Protein AF-A0A7C5WZC6-F1 (afdb_monomer_lite)

Secondary structure (DSSP, 8-state):
----TTHHHHHHHHHHHHHTT--HHHHHHHHHHHHT--HHHHHHHHHH---HHHHHHHHTT---HHHHTTS-----HHHHHHHHHHHHTT-----

Sequence (95 aa):
MIFKNNLSNALVDYKYLLNRKYPYKPSLDLVAQRYNLTKPEKALLYRCVHDEETASLIRKKLVMENSVRNSLLIIDGFNVIITIGSALECYQVFL

Foldseek 3Di:
DDDDPCLVVLLVQLQVCQQVVHDNPVSLVVSCVVSVPDPVSSVQSSQPHHHPVVVVVVVVPDDDPVVCVVHDDDDDVVVVVVQVVCVVVVHDDDD

Structure (mmCIF, N/CA/C/O backbone):
data_AF-A0A7C5WZC6-F1
#
_entry.id   AF-A0A7C5WZC6-F1
#
loop_
_atom_site.group_PDB
_atom_site.id
_atom_site.type_symbol
_atom_site.label_atom_id
_atom_site.label_alt_id
_atom_site.label_comp_id
_atom_site.label_asym_id
_atom_site.label_entity_id
_atom_site.label_seq_id
_atom_site.pdbx_PDB_ins_code
_atom_site.Cartn_x
_atom_site.Cartn_y
_atom_site.Cartn_z
_atom_site.occupancy
_atom_site.B_iso_or_equiv
_atom_site.auth_seq_id
_atom_site.auth_comp_id
_atom_site.auth_asym_id
_atom_site.auth_atom_id
_atom_site.pdbx_PDB_model_num
ATOM 1 N N . MET A 1 1 ? -7.252 3.040 -16.737 1.00 52.66 1 MET A N 1
ATOM 2 C CA . MET A 1 1 ? -5.793 2.814 -16.626 1.00 52.66 1 MET A CA 1
ATOM 3 C C . MET A 1 1 ? -5.528 1.332 -16.847 1.00 52.66 1 MET A C 1
ATOM 5 O O . MET A 1 1 ? -6.290 0.532 -16.321 1.00 52.66 1 MET A O 1
ATOM 9 N N . ILE A 1 2 ? -4.521 0.970 -17.644 1.00 58.50 2 ILE A N 1
ATOM 10 C CA . ILE A 1 2 ? -4.147 -0.431 -17.893 1.00 58.50 2 ILE A CA 1
ATOM 11 C C . ILE A 1 2 ? -2.860 -0.683 -17.110 1.00 58.50 2 ILE A C 1
ATOM 13 O O . ILE A 1 2 ? -1.804 -0.176 -17.482 1.00 58.50 2 ILE A O 1
ATOM 17 N N . PHE A 1 3 ? -2.958 -1.401 -15.992 1.00 63.97 3 PHE A N 1
ATOM 18 C CA . PHE A 1 3 ? -1.771 -1.920 -15.319 1.00 63.97 3 PHE A CA 1
ATOM 19 C C . PHE A 1 3 ? -1.132 -2.989 -16.200 1.00 63.97 3 PHE A C 1
ATOM 21 O O . PHE A 1 3 ? -1.836 -3.754 -16.863 1.00 63.97 3 PHE A O 1
ATOM 28 N N . LYS A 1 4 ? 0.200 -3.047 -16.225 1.00 69.44 4 LYS A N 1
ATOM 29 C CA . LYS A 1 4 ? 0.893 -4.084 -16.991 1.00 69.44 4 LYS A CA 1
ATOM 30 C C . LYS A 1 4 ? 0.519 -5.470 -16.453 1.00 69.44 4 LYS A C 1
ATOM 32 O O . LYS A 1 4 ? 0.425 -5.665 -15.241 1.00 69.44 4 LYS A O 1
ATOM 37 N N . ASN A 1 5 ? 0.428 -6.463 -17.342 1.00 71.62 5 ASN A N 1
ATOM 38 C CA . ASN A 1 5 ? 0.180 -7.864 -16.963 1.00 71.62 5 ASN A CA 1
ATOM 39 C C . ASN A 1 5 ? 1.210 -8.417 -15.957 1.00 71.62 5 ASN A C 1
ATOM 41 O O . ASN A 1 5 ? 0.928 -9.384 -15.25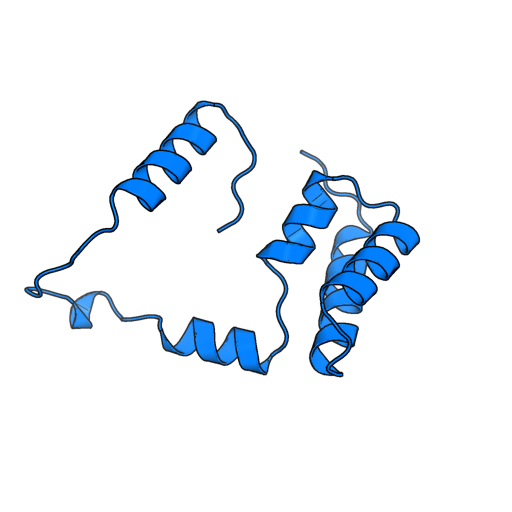8 1.00 71.62 5 ASN A O 1
ATOM 45 N N . ASN A 1 6 ? 2.396 -7.808 -15.851 1.00 87.62 6 ASN A N 1
ATOM 46 C CA . ASN A 1 6 ? 3.449 -8.231 -14.931 1.00 87.62 6 ASN A CA 1
ATOM 47 C C . ASN A 1 6 ? 3.367 -7.592 -13.528 1.00 87.62 6 ASN A C 1
ATOM 49 O O . ASN A 1 6 ? 4.138 -7.989 -12.655 1.00 87.62 6 ASN A O 1
ATOM 53 N N . LEU A 1 7 ? 2.446 -6.651 -13.274 1.00 92.88 7 LEU A N 1
ATOM 54 C CA . LEU A 1 7 ? 2.313 -6.005 -11.962 1.00 92.88 7 LEU A CA 1
ATOM 55 C C . LEU A 1 7 ? 1.924 -7.008 -10.869 1.00 92.88 7 LEU A C 1
ATOM 57 O O . LEU A 1 7 ? 2.433 -6.930 -9.755 1.00 92.88 7 LEU A O 1
ATOM 61 N N . SER A 1 8 ? 1.074 -7.984 -11.198 1.00 93.12 8 SER A N 1
ATOM 62 C CA . SER A 1 8 ? 0.712 -9.064 -10.272 1.00 93.12 8 SER A CA 1
ATOM 63 C C . SER A 1 8 ? 1.948 -9.846 -9.810 1.00 93.12 8 SER A C 1
ATOM 65 O O . SER A 1 8 ? 2.135 -10.047 -8.612 1.00 93.12 8 SER A O 1
ATOM 67 N N . ASN A 1 9 ? 2.860 -10.172 -10.732 1.00 96.00 9 ASN A N 1
ATOM 68 C CA . ASN A 1 9 ? 4.115 -10.848 -10.399 1.00 96.00 9 ASN A CA 1
ATOM 69 C C . ASN A 1 9 ? 5.032 -9.961 -9.544 1.00 96.00 9 ASN A C 1
ATOM 71 O O . ASN A 1 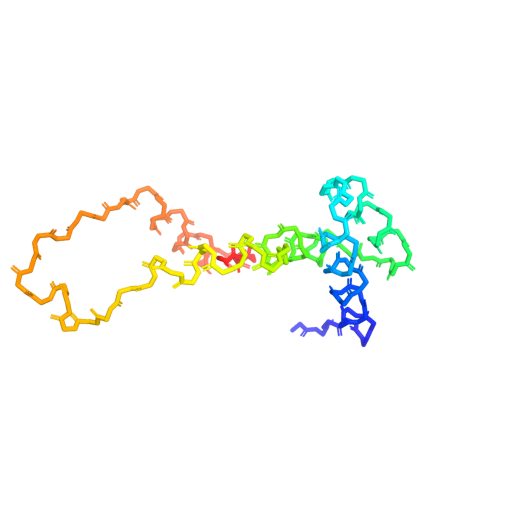9 ? 5.648 -10.448 -8.602 1.00 96.00 9 ASN A O 1
ATOM 75 N N . ALA A 1 10 ? 5.075 -8.652 -9.813 1.00 97.19 10 ALA A N 1
ATOM 76 C CA . ALA A 1 10 ? 5.826 -7.708 -8.988 1.00 97.19 10 ALA A CA 1
ATOM 77 C C . ALA A 1 10 ? 5.301 -7.651 -7.541 1.00 97.19 10 ALA A C 1
ATOM 79 O O . ALA A 1 10 ? 6.093 -7.638 -6.601 1.00 97.19 10 ALA A O 1
ATOM 80 N N . LEU A 1 11 ? 3.975 -7.664 -7.348 1.00 96.19 11 LEU A N 1
ATOM 81 C CA . LEU A 1 11 ? 3.353 -7.719 -6.019 1.00 96.19 11 LEU A CA 1
ATOM 82 C C . LEU A 1 11 ? 3.735 -9.009 -5.277 1.00 96.19 11 LEU A C 1
ATOM 84 O O . LEU A 1 11 ? 4.086 -8.955 -4.098 1.00 96.19 11 LEU A O 1
ATOM 88 N N . VAL A 1 12 ? 3.689 -10.155 -5.968 1.00 96.69 12 VAL A N 1
ATOM 89 C CA . VAL A 1 12 ? 4.044 -11.466 -5.400 1.00 96.69 12 VAL A CA 1
ATOM 90 C C . VAL A 1 12 ? 5.518 -11.512 -4.998 1.00 96.69 12 VAL A C 1
ATOM 92 O O . VAL A 1 12 ? 5.819 -11.860 -3.856 1.00 96.69 12 VAL A O 1
ATOM 95 N N . ASP A 1 13 ? 6.426 -11.099 -5.884 1.00 97.94 13 ASP A N 1
ATOM 96 C CA . ASP A 1 13 ? 7.867 -11.075 -5.608 1.00 97.94 13 ASP A CA 1
ATOM 97 C C . ASP A 1 13 ? 8.202 -10.122 -4.457 1.00 97.94 13 ASP A C 1
ATOM 99 O O . ASP A 1 13 ? 8.994 -10.456 -3.573 1.00 97.94 13 ASP A O 1
ATOM 103 N N . TYR A 1 14 ? 7.570 -8.946 -4.423 1.00 98.38 14 TYR A N 1
ATOM 104 C CA . TYR A 1 14 ? 7.782 -7.995 -3.341 1.00 98.38 14 TYR A CA 1
ATOM 105 C C . TYR A 1 14 ? 7.295 -8.554 -2.003 1.00 98.38 14 TYR A C 1
ATOM 107 O O . TYR A 1 14 ? 8.056 -8.567 -1.034 1.00 98.38 14 TYR A O 1
ATOM 115 N N . LYS A 1 15 ? 6.076 -9.109 -1.956 1.00 98.19 15 LYS A N 1
ATOM 116 C CA . LYS A 1 15 ? 5.541 -9.752 -0.747 1.00 98.19 15 LYS A CA 1
ATOM 117 C C . LYS A 1 15 ? 6.423 -10.913 -0.283 1.00 98.19 15 LYS A C 1
ATOM 119 O O . LYS A 1 15 ? 6.639 -11.076 0.917 1.00 98.19 15 LYS A O 1
ATOM 124 N N . TYR A 1 16 ? 6.965 -11.697 -1.213 1.00 98.25 16 TYR A N 1
ATOM 125 C CA . TYR A 1 16 ? 7.888 -12.786 -0.905 1.00 98.25 16 TYR A CA 1
ATOM 126 C C . TYR A 1 16 ? 9.161 -12.289 -0.200 1.00 98.25 16 TYR A C 1
ATOM 128 O O . TYR A 1 16 ? 9.565 -12.869 0.812 1.00 98.25 16 TYR A O 1
ATOM 136 N N . LEU A 1 17 ? 9.761 -11.194 -0.680 1.00 98.50 17 LEU A N 1
ATOM 137 C CA . LEU A 1 17 ? 10.923 -10.572 -0.035 1.00 98.50 17 LEU A CA 1
ATOM 138 C C . LEU A 1 17 ? 10.577 -10.034 1.361 1.00 98.50 17 LEU A C 1
ATOM 140 O O . LEU A 1 17 ? 11.297 -10.310 2.322 1.00 98.50 17 LEU A O 1
ATOM 144 N N . LEU A 1 18 ? 9.453 -9.327 1.504 1.00 98.44 18 LEU A N 1
ATOM 145 C CA . LEU A 1 18 ? 9.038 -8.773 2.798 1.00 98.44 18 LEU A CA 1
ATOM 146 C C . LEU A 1 18 ? 8.761 -9.869 3.838 1.00 98.44 18 LEU A C 1
ATOM 148 O O . LEU A 1 18 ? 9.206 -9.764 4.980 1.00 98.44 18 LEU A O 1
ATOM 152 N N . ASN A 1 19 ? 8.113 -10.968 3.440 1.00 98.38 19 ASN A N 1
ATOM 153 C CA . ASN A 1 19 ? 7.872 -12.119 4.320 1.00 98.38 19 ASN A CA 1
ATOM 154 C C . ASN A 1 19 ? 9.169 -12.768 4.828 1.00 98.38 19 ASN A C 1
ATOM 156 O O . ASN A 1 19 ? 9.186 -13.342 5.914 1.00 98.38 19 ASN A O 1
ATOM 160 N N . ARG A 1 20 ? 10.267 -12.652 4.074 1.00 98.00 20 ARG A N 1
ATOM 161 C CA . ARG A 1 20 ? 11.609 -13.105 4.475 1.00 98.00 20 ARG A CA 1
ATOM 162 C C . ARG A 1 20 ? 12.412 -12.041 5.226 1.00 98.00 20 ARG A C 1
ATOM 164 O O . ARG A 1 20 ? 13.606 -12.221 5.441 1.00 98.00 20 ARG A O 1
ATOM 171 N N . LYS A 1 21 ? 11.757 -10.950 5.631 1.00 97.56 21 LYS A N 1
ATOM 172 C CA . LY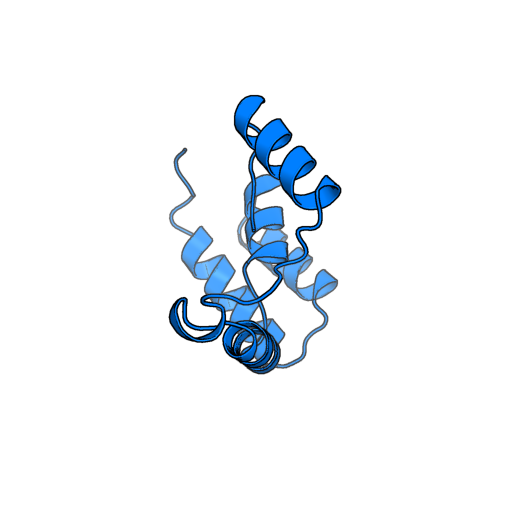S A 1 21 ? 12.328 -9.844 6.407 1.00 97.56 21 LYS A CA 1
ATOM 173 C C . LYS A 1 21 ? 13.458 -9.102 5.684 1.00 97.56 21 LYS A C 1
ATOM 175 O O . LYS A 1 21 ? 14.306 -8.482 6.324 1.00 97.56 21 LYS A O 1
ATOM 180 N N . TYR A 1 22 ? 13.445 -9.103 4.348 1.00 98.12 22 TYR A N 1
ATOM 181 C CA . TYR A 1 22 ? 14.291 -8.182 3.594 1.00 98.12 22 TYR A CA 1
ATOM 182 C C . TYR A 1 22 ? 13.834 -6.729 3.827 1.00 98.12 22 TYR A C 1
ATOM 184 O O . TYR A 1 22 ? 12.632 -6.474 3.952 1.00 98.12 22 TYR A O 1
ATOM 192 N N . PRO A 1 23 ? 14.755 -5.748 3.849 1.00 96.88 23 PRO A N 1
ATOM 193 C CA . PRO A 1 23 ? 14.395 -4.350 4.060 1.00 96.88 23 PRO A CA 1
ATOM 194 C C . PRO A 1 23 ? 13.447 -3.808 2.978 1.00 96.88 23 PRO A C 1
ATOM 196 O O . PRO A 1 23 ? 13.653 -4.043 1.783 1.00 96.88 23 PRO A O 1
ATOM 199 N N . TYR A 1 24 ? 12.445 -3.024 3.390 1.00 95.75 24 TYR A N 1
ATOM 200 C CA . TYR A 1 24 ? 11.359 -2.540 2.526 1.00 95.75 24 TYR A CA 1
ATOM 201 C C . TYR A 1 24 ? 11.845 -1.779 1.289 1.00 95.75 24 TYR A C 1
ATOM 203 O O . TYR A 1 24 ? 11.437 -2.096 0.172 1.00 95.75 24 TYR A O 1
ATOM 211 N N . LYS A 1 25 ? 12.711 -0.775 1.481 1.00 97.00 25 LYS A N 1
ATOM 212 C CA . LYS A 1 25 ? 13.157 0.123 0.406 1.00 97.00 25 LYS A CA 1
ATOM 213 C C . LYS A 1 25 ? 14.063 -0.579 -0.623 1.00 97.00 25 LYS A C 1
ATOM 215 O O . LYS A 1 25 ? 13.703 -0.555 -1.796 1.00 97.00 25 LYS A O 1
ATOM 220 N N . PRO A 1 26 ? 15.143 -1.280 -0.226 1.00 98.19 26 PRO A N 1
ATOM 221 C CA . PRO A 1 26 ? 15.941 -2.081 -1.158 1.00 98.19 26 PRO A CA 1
ATOM 222 C C . PRO A 1 26 ? 15.126 -3.130 -1.924 1.00 98.19 26 PRO A C 1
ATOM 224 O O . PRO A 1 26 ? 15.306 -3.285 -3.129 1.00 98.19 26 PRO A O 1
ATOM 227 N N . SER A 1 27 ? 14.195 -3.817 -1.252 1.00 98.38 27 SER A N 1
ATOM 228 C CA . SER A 1 27 ? 13.335 -4.820 -1.895 1.00 98.38 27 SER A CA 1
ATOM 229 C C . SER A 1 27 ? 12.403 -4.192 -2.931 1.00 98.38 27 SER A C 1
ATOM 231 O O . SER A 1 27 ? 12.236 -4.729 -4.024 1.00 98.38 27 SER A O 1
ATOM 233 N N . LEU A 1 28 ? 11.825 -3.029 -2.613 1.00 98.19 28 LEU A N 1
ATOM 234 C CA . LEU A 1 28 ? 10.969 -2.283 -3.531 1.00 98.19 28 LEU A CA 1
ATOM 235 C C . LEU A 1 28 ? 11.750 -1.799 -4.755 1.00 98.19 28 LEU A C 1
ATOM 237 O O . LEU A 1 28 ? 11.256 -1.914 -5.872 1.00 98.19 28 LEU A O 1
ATOM 241 N N . ASP A 1 29 ? 12.950 -1.253 -4.551 1.00 98.19 29 ASP A N 1
ATOM 242 C CA . ASP A 1 29 ? 13.801 -0.751 -5.632 1.00 98.19 29 ASP A CA 1
ATOM 243 C C . ASP A 1 29 ? 14.198 -1.882 -6.593 1.00 98.19 29 ASP A C 1
ATOM 245 O O . ASP A 1 29 ? 14.060 -1.727 -7.808 1.00 98.19 29 ASP A O 1
ATOM 249 N N . LEU A 1 30 ? 14.578 -3.045 -6.051 1.00 98.31 30 LEU A N 1
ATOM 250 C CA . LEU A 1 30 ? 14.903 -4.245 -6.825 1.00 98.31 30 LEU A CA 1
ATOM 251 C C . LEU A 1 30 ? 13.722 -4.717 -7.686 1.00 98.31 30 LEU A C 1
ATOM 253 O O . LEU A 1 30 ? 13.872 -4.934 -8.890 1.00 98.31 30 LEU A O 1
ATOM 257 N N . VAL A 1 31 ? 12.539 -4.872 -7.084 1.00 98.00 31 VAL A N 1
ATOM 258 C CA . VAL A 1 31 ? 11.335 -5.325 -7.797 1.00 98.00 31 VAL A CA 1
ATOM 259 C C . VAL A 1 31 ? 10.900 -4.285 -8.831 1.00 98.00 31 VAL A C 1
ATOM 261 O O . VAL A 1 31 ? 10.601 -4.635 -9.973 1.00 98.00 31 VAL A O 1
ATOM 264 N N . ALA A 1 32 ? 10.918 -3.000 -8.473 1.00 97.31 32 ALA A N 1
ATOM 265 C CA . ALA A 1 32 ? 10.560 -1.925 -9.390 1.00 97.31 32 ALA A CA 1
ATOM 266 C C . ALA A 1 32 ? 11.464 -1.901 -10.628 1.00 97.31 32 ALA A C 1
ATOM 268 O O . ALA A 1 32 ? 10.961 -1.751 -11.743 1.00 97.31 32 ALA A O 1
ATOM 269 N N . GLN A 1 33 ? 12.772 -2.106 -10.446 1.00 97.75 33 GLN A N 1
ATOM 270 C CA . GLN A 1 33 ? 13.727 -2.199 -11.546 1.00 97.75 33 GLN A CA 1
ATOM 271 C C . GLN A 1 33 ? 13.497 -3.458 -12.393 1.00 97.75 33 GLN A C 1
ATOM 273 O O . GLN A 1 33 ? 13.402 -3.357 -13.613 1.00 97.75 33 GLN A O 1
ATOM 278 N N . ARG A 1 34 ? 13.337 -4.633 -11.766 1.00 97.12 34 ARG A N 1
ATOM 279 C CA . ARG A 1 34 ? 13.103 -5.914 -12.462 1.00 97.12 34 ARG A CA 1
ATOM 280 C C . ARG A 1 34 ? 11.881 -5.874 -13.382 1.00 97.12 34 ARG A C 1
ATOM 282 O O . ARG A 1 34 ? 11.931 -6.399 -14.490 1.00 97.12 34 ARG A O 1
ATOM 289 N N . TYR A 1 35 ? 10.787 -5.265 -12.926 1.00 96.25 35 TYR A N 1
ATOM 290 C CA . TYR A 1 35 ? 9.516 -5.233 -13.656 1.00 96.25 35 TYR A CA 1
ATOM 291 C C . TYR A 1 35 ? 9.296 -3.950 -14.473 1.00 96.25 35 TYR A C 1
ATOM 293 O O . TYR A 1 35 ? 8.257 -3.820 -15.130 1.00 96.25 35 TYR A O 1
ATOM 301 N N . ASN A 1 36 ? 10.268 -3.025 -14.477 1.00 95.56 36 ASN A N 1
ATOM 302 C CA . ASN A 1 36 ? 10.164 -1.698 -15.092 1.00 95.56 36 ASN A CA 1
ATOM 303 C C . ASN A 1 36 ? 8.879 -0.968 -14.662 1.00 95.56 36 ASN A C 1
ATOM 305 O O . ASN A 1 36 ? 8.074 -0.544 -15.504 1.00 95.56 36 ASN A O 1
ATOM 309 N N . LEU A 1 37 ? 8.665 -0.893 -13.344 1.00 95.12 37 LEU A N 1
ATOM 310 C CA . LEU A 1 37 ? 7.491 -0.257 -12.758 1.00 95.12 37 LEU A CA 1
ATOM 311 C C . LEU A 1 37 ? 7.563 1.262 -12.907 1.00 95.12 37 LEU A C 1
ATOM 313 O O . LEU A 1 37 ? 8.584 1.900 -12.645 1.00 95.12 37 LEU A O 1
ATOM 317 N N . THR A 1 38 ? 6.437 1.850 -13.287 1.00 93.88 38 THR A N 1
ATOM 318 C CA . THR A 1 38 ? 6.235 3.298 -13.281 1.00 93.88 38 THR A CA 1
ATOM 319 C C . THR A 1 38 ? 6.203 3.841 -11.848 1.00 93.88 38 THR A C 1
ATOM 321 O O . THR A 1 38 ? 6.017 3.096 -10.882 1.00 93.88 38 THR A O 1
ATOM 324 N N . LYS A 1 39 ? 6.354 5.164 -11.678 1.00 91.88 39 LYS A N 1
ATOM 325 C CA . LYS A 1 39 ? 6.257 5.801 -10.349 1.00 91.88 39 LYS A CA 1
ATOM 326 C C . LYS A 1 39 ? 4.950 5.443 -9.616 1.00 91.88 39 LYS A C 1
ATOM 328 O O . LYS A 1 39 ? 5.046 5.105 -8.436 1.00 91.88 39 LYS A O 1
ATOM 333 N N . PRO A 1 40 ? 3.766 5.453 -10.263 1.00 91.44 40 PRO A N 1
ATOM 334 C CA . PRO A 1 40 ? 2.533 5.081 -9.579 1.00 91.44 40 PRO A CA 1
ATOM 335 C C . PRO A 1 40 ? 2.446 3.591 -9.228 1.00 91.44 40 PRO A C 1
ATOM 337 O O . PRO A 1 40 ? 1.986 3.257 -8.142 1.00 91.44 40 PRO A O 1
ATOM 340 N N . GLU A 1 41 ? 2.948 2.689 -10.076 1.00 93.56 41 GLU A N 1
ATOM 341 C CA . GLU A 1 41 ? 3.015 1.250 -9.762 1.00 93.56 41 GLU A CA 1
ATOM 342 C C . GLU A 1 41 ? 3.971 0.970 -8.593 1.00 93.56 41 GLU A C 1
ATOM 344 O O . GLU A 1 41 ? 3.653 0.200 -7.690 1.00 93.56 41 GLU A O 1
ATOM 349 N N . LYS A 1 42 ? 5.125 1.642 -8.553 1.00 95.00 42 LYS A N 1
ATOM 350 C CA . LYS A 1 42 ? 6.051 1.553 -7.418 1.00 95.00 42 LYS A CA 1
ATOM 351 C C . LYS A 1 42 ? 5.415 2.087 -6.129 1.00 95.00 42 LYS A C 1
ATOM 353 O O . LYS A 1 42 ? 5.590 1.489 -5.070 1.00 95.00 42 LYS A O 1
ATOM 358 N N . ALA A 1 43 ? 4.670 3.191 -6.212 1.00 93.38 43 ALA A N 1
ATOM 359 C CA . ALA A 1 43 ? 3.939 3.746 -5.075 1.00 93.38 43 ALA A CA 1
ATOM 360 C C . ALA A 1 43 ? 2.817 2.812 -4.587 1.00 93.38 43 ALA A C 1
ATOM 362 O O . ALA A 1 43 ? 2.628 2.692 -3.378 1.00 93.38 43 ALA A O 1
ATOM 363 N N . LEU A 1 44 ? 2.129 2.117 -5.502 1.00 94.12 44 LEU A N 1
ATOM 364 C CA . LEU A 1 44 ? 1.154 1.076 -5.169 1.00 94.12 44 LEU A CA 1
ATOM 365 C C . LEU A 1 44 ? 1.808 -0.045 -4.353 1.00 94.12 44 LEU A C 1
ATOM 367 O O . LEU A 1 44 ? 1.310 -0.379 -3.284 1.00 94.12 44 LEU A O 1
ATOM 371 N N . LEU A 1 45 ? 2.934 -0.600 -4.823 1.00 95.56 45 LEU A N 1
ATOM 372 C CA . LEU A 1 45 ? 3.656 -1.648 -4.089 1.00 95.56 45 LEU A CA 1
ATOM 373 C C . LEU A 1 45 ? 4.050 -1.166 -2.691 1.00 95.56 45 LEU A C 1
ATOM 375 O O . LEU A 1 45 ? 3.789 -1.854 -1.711 1.00 95.56 45 LEU A O 1
ATOM 379 N N . TYR A 1 46 ? 4.634 0.030 -2.605 1.00 95.44 46 TYR A N 1
ATOM 380 C CA . TYR A 1 46 ? 5.089 0.607 -1.343 1.00 95.44 46 TYR A CA 1
ATOM 381 C C . TYR A 1 46 ? 3.967 0.786 -0.312 1.00 95.44 46 TYR A C 1
ATOM 383 O O . TYR A 1 46 ? 4.195 0.581 0.876 1.00 95.44 46 TYR A O 1
ATOM 391 N N . ARG A 1 47 ? 2.771 1.196 -0.752 1.00 92.75 47 ARG A N 1
ATOM 392 C CA . ARG A 1 47 ? 1.650 1.497 0.151 1.00 92.75 47 ARG A CA 1
ATOM 393 C C . ARG A 1 47 ? 0.794 0.277 0.473 1.00 92.75 47 ARG A C 1
ATOM 395 O O . ARG A 1 47 ? 0.345 0.138 1.607 1.00 92.75 47 ARG A O 1
ATOM 402 N N . CYS A 1 48 ? 0.584 -0.608 -0.498 1.00 93.81 48 CYS A N 1
ATOM 403 C CA . CYS A 1 48 ? -0.425 -1.662 -0.394 1.00 93.81 48 CYS A CA 1
ATOM 404 C C . CYS A 1 48 ? 0.144 -3.060 -0.112 1.00 93.81 48 CYS A C 1
ATOM 406 O O . CYS A 1 48 ? -0.633 -3.977 0.153 1.00 93.81 48 CYS A O 1
ATOM 408 N N . VAL A 1 49 ? 1.465 -3.262 -0.164 1.00 95.94 49 VAL A N 1
ATOM 409 C CA . VAL A 1 49 ? 2.080 -4.575 0.085 1.00 95.94 49 VAL A CA 1
ATOM 410 C C . VAL A 1 49 ? 2.910 -4.546 1.357 1.00 95.94 49 VAL A C 1
ATOM 412 O O . VAL A 1 49 ? 3.855 -3.776 1.487 1.00 95.94 49 VAL A O 1
ATOM 415 N N . HIS A 1 50 ? 2.569 -5.455 2.264 1.00 95.75 50 HIS A N 1
ATOM 416 C CA . HIS A 1 50 ? 3.207 -5.620 3.565 1.00 95.75 50 HIS A CA 1
ATOM 417 C C . HIS A 1 50 ? 3.527 -7.096 3.802 1.00 95.75 50 HIS A C 1
ATOM 419 O O . HIS A 1 50 ? 2.915 -7.978 3.184 1.00 95.75 50 HIS A O 1
ATOM 425 N N . ASP A 1 51 ? 4.461 -7.375 4.711 1.00 97.12 51 ASP A N 1
ATOM 426 C CA . ASP A 1 51 ? 4.666 -8.738 5.198 1.00 97.12 51 ASP A CA 1
ATOM 427 C C . ASP A 1 51 ? 3.448 -9.237 5.993 1.00 97.12 51 ASP A C 1
ATOM 429 O O . ASP A 1 51 ? 2.629 -8.456 6.484 1.00 97.12 51 ASP A O 1
ATOM 433 N N . GLU A 1 52 ? 3.304 -10.557 6.103 1.00 96.25 52 GLU A N 1
ATOM 434 C CA . GLU A 1 52 ? 2.096 -11.177 6.658 1.00 96.25 52 GLU A CA 1
ATOM 435 C C . GLU A 1 52 ? 1.832 -10.786 8.120 1.00 96.25 52 GLU A C 1
ATOM 437 O O . GLU A 1 52 ? 0.677 -10.642 8.525 1.00 96.25 52 GLU A O 1
ATOM 442 N N . GLU A 1 53 ? 2.888 -10.553 8.900 1.00 96.12 53 GLU A N 1
ATOM 443 C CA . GLU A 1 53 ? 2.781 -10.097 10.285 1.00 96.12 53 GLU A CA 1
ATOM 444 C C . GLU A 1 53 ? 2.177 -8.690 10.351 1.00 96.12 53 GLU A C 1
ATOM 446 O O . GLU A 1 53 ? 1.144 -8.487 10.993 1.00 96.12 53 GLU A O 1
ATOM 451 N N . THR A 1 54 ? 2.755 -7.741 9.610 1.00 95.62 54 THR A N 1
ATOM 452 C CA . THR A 1 54 ? 2.233 -6.373 9.488 1.00 95.62 54 THR A CA 1
ATOM 453 C C . THR A 1 54 ? 0.795 -6.363 8.977 1.00 95.62 54 THR A C 1
ATOM 455 O O . THR A 1 54 ? -0.075 -5.709 9.555 1.00 95.62 54 THR A O 1
ATOM 458 N N . ALA A 1 55 ? 0.507 -7.137 7.929 1.00 95.19 55 ALA A N 1
ATOM 459 C CA . ALA A 1 55 ? -0.830 -7.220 7.355 1.00 95.19 55 ALA A CA 1
ATOM 460 C C . ALA A 1 55 ? -1.853 -7.778 8.363 1.00 95.19 55 ALA A C 1
ATOM 462 O O . ALA A 1 55 ? -2.979 -7.284 8.450 1.00 95.19 55 ALA A O 1
ATOM 463 N N . SER A 1 56 ? -1.462 -8.773 9.164 1.00 96.69 56 SER A N 1
ATOM 464 C CA . SER A 1 56 ? -2.286 -9.318 10.247 1.00 96.69 56 SER A CA 1
ATOM 465 C C . SER A 1 56 ? -2.552 -8.277 11.336 1.00 96.69 56 SER A C 1
ATOM 467 O O . SER A 1 56 ? -3.697 -8.110 11.758 1.00 96.69 56 SER A O 1
ATOM 469 N N . LEU A 1 57 ? -1.531 -7.519 11.749 1.00 96.12 57 LEU A N 1
ATOM 470 C CA . LEU A 1 57 ? -1.673 -6.442 12.732 1.00 96.12 57 LEU A CA 1
ATOM 471 C C . LEU A 1 57 ? -2.615 -5.334 12.253 1.00 96.12 57 LEU A C 1
ATOM 473 O O . LEU A 1 57 ? -3.427 -4.853 13.038 1.00 96.12 57 LEU A O 1
ATOM 477 N N . ILE A 1 58 ? -2.542 -4.950 10.976 1.00 93.62 58 ILE A N 1
ATOM 478 C CA . ILE A 1 58 ? -3.458 -3.964 10.386 1.00 93.62 58 ILE A CA 1
ATOM 479 C C . ILE A 1 58 ? -4.890 -4.503 10.392 1.00 93.62 58 ILE A C 1
ATOM 481 O O . ILE A 1 58 ? -5.793 -3.826 10.880 1.00 93.62 58 ILE A O 1
ATOM 485 N N . ARG A 1 59 ? -5.106 -5.741 9.927 1.00 94.31 59 ARG A N 1
ATOM 486 C CA . ARG A 1 59 ? -6.445 -6.356 9.899 1.00 94.31 59 ARG A CA 1
ATOM 487 C C . ARG A 1 59 ? -7.072 -6.477 11.285 1.00 94.31 59 ARG A C 1
ATOM 489 O O . ARG A 1 59 ? -8.275 -6.290 11.414 1.00 94.31 59 ARG A O 1
ATOM 496 N N . LYS A 1 60 ? -6.275 -6.729 12.327 1.00 94.94 60 LYS A N 1
ATOM 497 C CA . LYS A 1 60 ? -6.754 -6.786 13.720 1.00 94.94 60 LYS A CA 1
ATOM 498 C C . LYS A 1 60 ? -7.302 -5.456 14.245 1.00 94.94 60 LYS A C 1
ATOM 500 O O . LYS A 1 60 ? -8.024 -5.469 15.233 1.00 94.94 60 LYS A O 1
ATOM 505 N N . LYS A 1 61 ? -6.967 -4.324 13.616 1.00 92.19 61 LYS A N 1
ATOM 506 C CA . LYS A 1 61 ? -7.506 -3.004 13.981 1.00 92.19 61 LYS A CA 1
ATOM 507 C C . LYS A 1 61 ? -8.895 -2.746 13.394 1.00 92.19 61 LYS A C 1
ATOM 509 O O . LYS A 1 61 ? -9.516 -1.752 13.758 1.00 92.19 61 LYS A O 1
ATOM 514 N N . LEU A 1 62 ? -9.373 -3.595 12.479 1.00 92.25 62 LEU A N 1
ATOM 515 C CA . LEU A 1 62 ? -10.714 -3.463 11.923 1.00 92.25 62 LEU A CA 1
ATOM 516 C C . LEU A 1 62 ? -11.750 -3.755 13.009 1.00 92.25 62 LEU A C 1
ATOM 518 O O . LEU A 1 62 ? -11.694 -4.779 13.688 1.00 92.25 62 LEU A O 1
ATOM 522 N N . VAL A 1 63 ? -12.707 -2.845 13.142 1.00 91.81 63 VAL A N 1
ATOM 523 C CA . VAL A 1 63 ? -13.817 -2.939 14.089 1.00 91.81 63 VAL A CA 1
ATOM 524 C C . VAL A 1 63 ? -15.124 -3.101 13.323 1.00 91.81 63 VAL A C 1
ATOM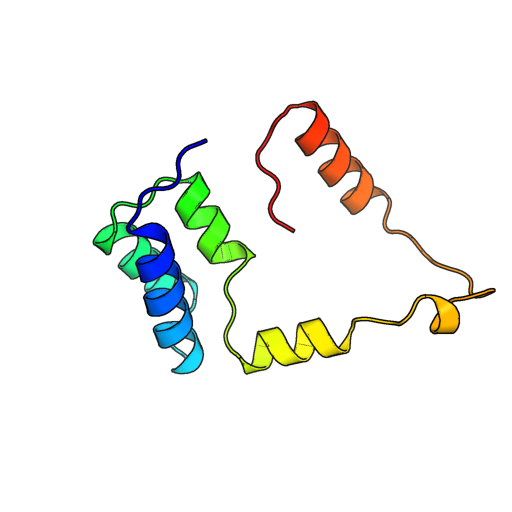 526 O O . VAL A 1 63 ? -15.289 -2.560 12.230 1.00 91.81 63 VAL A O 1
ATOM 529 N N . MET A 1 64 ? -16.058 -3.870 13.877 1.00 91.50 64 MET A N 1
ATOM 530 C CA . MET A 1 64 ? -17.389 -4.021 13.283 1.00 91.50 64 MET A CA 1
ATOM 531 C C . MET A 1 64 ? -18.213 -2.753 13.513 1.00 91.50 64 MET A C 1
ATOM 533 O O . MET A 1 64 ? -18.110 -2.144 14.576 1.00 91.50 64 MET A O 1
ATOM 537 N N . GLU A 1 65 ? -19.106 -2.402 12.587 1.00 89.25 65 GLU A N 1
ATOM 538 C CA . GLU A 1 65 ? -19.998 -1.237 12.736 1.00 89.25 65 GLU A CA 1
ATOM 539 C C . GLU A 1 65 ? -20.748 -1.260 14.079 1.00 89.25 65 GLU A C 1
ATOM 541 O O . GLU A 1 65 ? -20.774 -0.279 14.818 1.00 89.25 65 GLU A O 1
ATOM 546 N N . ASN A 1 66 ? -21.283 -2.424 14.455 1.00 92.75 66 ASN A N 1
ATOM 547 C CA . ASN A 1 66 ? -22.014 -2.581 15.711 1.00 92.75 66 ASN A CA 1
ATOM 548 C C . ASN A 1 66 ? -21.152 -2.329 16.956 1.00 92.75 66 ASN A C 1
ATOM 550 O O . ASN A 1 66 ? -21.694 -1.934 17.981 1.00 92.75 66 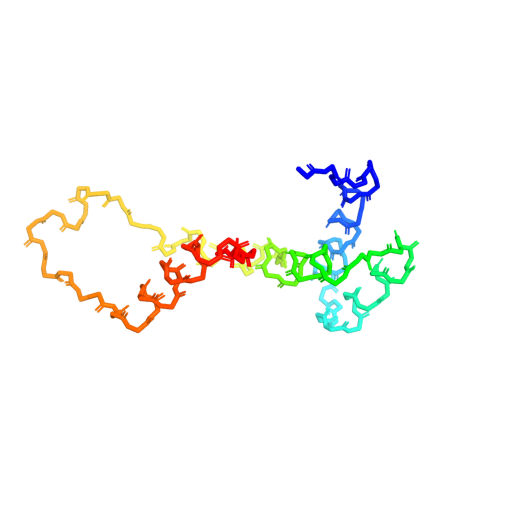ASN A O 1
ATOM 554 N N . SER A 1 67 ? -19.832 -2.521 16.874 1.00 90.62 67 SER A N 1
ATOM 555 C CA . SER A 1 67 ? -18.922 -2.284 18.003 1.00 90.62 67 SER A CA 1
ATOM 556 C C . SER A 1 67 ? -18.644 -0.803 18.265 1.00 90.62 67 SER A C 1
ATOM 558 O O . SER A 1 67 ? -18.189 -0.458 19.349 1.00 90.62 67 SER A O 1
ATOM 560 N N . VAL A 1 68 ? -18.954 0.070 17.301 1.00 93.12 68 VAL A N 1
ATOM 561 C CA . VAL A 1 68 ? -18.799 1.528 17.424 1.00 93.12 68 VAL A CA 1
ATOM 562 C C . VAL A 1 68 ? -20.139 2.266 17.474 1.00 93.12 68 VAL A C 1
ATOM 564 O O . VAL A 1 68 ? -20.176 3.494 17.566 1.00 93.12 68 VAL A O 1
ATOM 567 N N . ARG A 1 69 ? -21.264 1.538 17.444 1.00 94.06 69 ARG A N 1
ATOM 568 C CA . ARG A 1 69 ? -22.601 2.129 17.556 1.00 94.06 69 ARG A CA 1
ATOM 569 C C . ARG A 1 69 ? -22.725 2.869 18.891 1.00 94.06 69 ARG A C 1
ATOM 571 O O . ARG A 1 69 ? -22.353 2.340 19.934 1.00 94.06 69 ARG A O 1
ATOM 578 N N . ASN A 1 70 ? -23.251 4.093 18.849 1.00 94.19 70 ASN A N 1
ATOM 579 C CA . ASN A 1 70 ? -23.388 4.992 20.004 1.00 94.19 70 ASN A CA 1
ATOM 580 C C . ASN A 1 70 ? -22.064 5.346 20.711 1.00 94.19 70 ASN A C 1
ATOM 582 O O . ASN A 1 70 ? -22.084 5.837 21.837 1.00 94.19 70 ASN A O 1
ATOM 586 N N . SER A 1 71 ? -20.919 5.114 20.065 1.00 92.81 71 SER A N 1
ATOM 587 C CA . SER A 1 71 ? -19.616 5.551 20.566 1.00 92.81 71 SER A CA 1
ATOM 588 C C . SER A 1 71 ? -19.252 6.919 19.992 1.00 92.81 71 SER A C 1
ATOM 590 O O . SER A 1 71 ? -19.601 7.241 18.855 1.00 92.81 71 SER A O 1
ATOM 592 N N . LEU A 1 72 ? -18.513 7.722 20.761 1.00 93.62 72 LEU A N 1
ATOM 593 C CA . LEU A 1 72 ? -17.905 8.946 20.245 1.00 93.62 72 LEU A CA 1
ATOM 594 C C . LEU A 1 72 ? -16.747 8.569 19.313 1.00 93.62 72 LEU A C 1
ATOM 596 O O . LEU A 1 72 ? -15.732 8.038 19.761 1.00 93.62 72 LEU A O 1
ATOM 600 N N . LEU A 1 73 ? -16.900 8.850 18.020 1.00 92.50 73 LEU A N 1
ATOM 601 C CA . LEU A 1 73 ? -15.854 8.652 17.022 1.00 92.50 73 LEU A CA 1
ATOM 602 C C . LEU A 1 73 ? -15.092 9.955 16.797 1.00 92.50 73 LEU A C 1
ATOM 604 O O . LEU A 1 73 ? -15.678 10.975 16.441 1.00 92.50 73 LEU A O 1
ATOM 608 N N . ILE A 1 74 ? -13.775 9.902 16.979 1.00 92.81 74 ILE A N 1
ATOM 609 C CA . ILE A 1 74 ? -12.880 11.015 16.665 1.00 92.81 74 ILE A CA 1
ATOM 610 C C . ILE A 1 74 ? -12.330 10.782 15.260 1.00 92.81 74 ILE A C 1
ATOM 612 O O . ILE A 1 74 ? -11.701 9.759 14.996 1.00 92.81 74 ILE A O 1
ATOM 616 N N . ILE A 1 75 ? -12.579 11.735 14.364 1.00 91.31 75 ILE A N 1
ATOM 617 C CA . ILE A 1 75 ? -12.110 11.698 12.979 1.00 91.31 75 ILE A CA 1
ATOM 618 C C . ILE A 1 75 ? -10.939 12.666 12.838 1.00 91.31 75 ILE A C 1
ATOM 620 O O . ILE A 1 75 ? -11.054 13.844 13.177 1.00 91.31 75 ILE A O 1
ATOM 624 N N . ASP A 1 76 ? -9.826 12.185 12.290 1.00 94.25 76 ASP A N 1
ATOM 625 C CA . ASP A 1 76 ? -8.728 13.048 11.866 1.00 94.25 76 ASP A CA 1
ATOM 626 C C . ASP A 1 76 ? -9.098 13.755 10.555 1.00 94.25 76 ASP A C 1
ATOM 628 O O . ASP A 1 76 ? -8.990 13.201 9.456 1.00 94.25 76 ASP A O 1
ATOM 632 N N . GLY A 1 77 ? -9.564 14.996 10.688 1.00 96.12 77 GLY A N 1
ATOM 633 C CA . GLY A 1 77 ? -10.007 15.810 9.563 1.00 96.12 77 GLY A CA 1
ATOM 634 C C . GLY A 1 77 ? -8.909 16.093 8.537 1.00 96.12 77 GLY A C 1
ATOM 635 O O . GLY A 1 77 ? -9.221 16.179 7.352 1.00 96.12 77 GLY A O 1
ATOM 636 N N . PHE A 1 78 ? -7.634 16.184 8.936 1.00 94.88 78 PHE A N 1
ATOM 637 C CA . PHE A 1 78 ? -6.550 16.466 7.989 1.00 94.88 78 PHE A CA 1
ATOM 638 C C . PHE A 1 78 ? -6.364 15.312 7.010 1.00 94.88 78 PHE A C 1
ATOM 640 O O . PHE A 1 78 ? -6.356 15.527 5.797 1.00 94.88 78 PHE A O 1
ATOM 647 N N . ASN A 1 79 ? -6.291 14.084 7.525 1.00 90.69 79 ASN A N 1
ATOM 648 C CA . ASN A 1 79 ? -6.155 12.897 6.686 1.00 90.69 79 ASN A CA 1
ATOM 649 C C . ASN A 1 79 ? -7.373 12.700 5.768 1.00 90.69 79 ASN A C 1
ATOM 651 O O . ASN A 1 79 ? -7.211 12.342 4.598 1.00 90.69 79 ASN A O 1
ATOM 655 N N . VAL A 1 80 ? -8.583 13.000 6.251 1.00 94.12 80 VAL A N 1
ATOM 656 C CA . VAL A 1 80 ? -9.806 12.940 5.434 1.00 94.12 80 VAL A CA 1
ATOM 657 C C . VAL A 1 80 ? -9.795 13.995 4.324 1.00 94.12 80 VAL A C 1
ATOM 659 O O . VAL A 1 80 ? -10.002 13.653 3.161 1.00 94.12 80 VAL A O 1
ATOM 662 N N . ILE A 1 81 ? -9.510 15.261 4.646 1.00 95.50 81 ILE A N 1
ATOM 663 C CA . ILE A 1 81 ? -9.521 16.362 3.671 1.00 95.50 81 ILE A CA 1
ATOM 664 C C . ILE A 1 81 ? -8.457 16.152 2.593 1.00 95.50 81 ILE A C 1
ATOM 666 O O . ILE A 1 81 ? -8.762 16.303 1.413 1.00 95.50 81 ILE A O 1
ATOM 670 N N . ILE A 1 82 ? -7.236 15.756 2.966 1.00 93.88 82 ILE A N 1
ATOM 671 C CA . ILE A 1 82 ? -6.158 15.489 1.999 1.00 93.88 82 ILE A CA 1
ATOM 672 C C . ILE A 1 82 ? -6.554 14.356 1.047 1.00 93.88 82 ILE A C 1
ATOM 674 O O . ILE A 1 82 ? -6.324 14.451 -0.161 1.00 93.88 82 ILE A O 1
ATOM 678 N N . THR A 1 83 ? -7.183 13.302 1.574 1.00 93.19 83 THR A N 1
ATOM 679 C CA . THR A 1 83 ? -7.650 12.162 0.775 1.00 93.19 83 THR A CA 1
ATOM 680 C C . THR A 1 83 ? -8.737 12.581 -0.215 1.00 93.19 83 THR A C 1
ATOM 682 O O . THR A 1 83 ? -8.631 12.282 -1.405 1.00 93.19 83 THR A O 1
ATOM 685 N N . ILE A 1 84 ? -9.755 13.311 0.253 1.00 94.94 84 ILE A N 1
ATOM 686 C CA . ILE A 1 84 ? -10.857 13.799 -0.589 1.00 94.94 84 ILE A CA 1
ATOM 687 C C . ILE A 1 84 ? -10.341 14.790 -1.637 1.00 94.94 84 ILE A C 1
ATOM 689 O O . ILE A 1 84 ? -10.666 14.650 -2.812 1.00 94.94 84 ILE A O 1
ATOM 693 N N . GLY A 1 85 ? -9.505 15.754 -1.241 1.00 96.38 85 GLY A N 1
ATOM 694 C CA . GLY A 1 85 ? -8.915 16.736 -2.153 1.00 96.38 85 GLY A CA 1
ATOM 695 C C . GLY A 1 85 ? -8.094 16.071 -3.256 1.00 96.38 85 GLY A C 1
ATOM 696 O O . GLY A 1 85 ? -8.288 16.366 -4.431 1.00 96.38 85 GLY A O 1
ATOM 697 N N . SER A 1 86 ? -7.270 15.082 -2.899 1.00 93.69 86 SER A N 1
ATOM 698 C CA . SER A 1 86 ? -6.504 14.303 -3.880 1.00 93.69 86 SER A CA 1
ATOM 699 C C . SER A 1 86 ? -7.412 13.566 -4.868 1.00 93.69 86 SER A C 1
ATOM 701 O O . SER A 1 86 ? -7.128 13.544 -6.063 1.00 93.69 86 SER A O 1
ATOM 703 N N . ALA A 1 87 ? -8.515 12.981 -4.391 1.00 92.56 87 ALA A N 1
ATOM 704 C CA . ALA A 1 87 ? -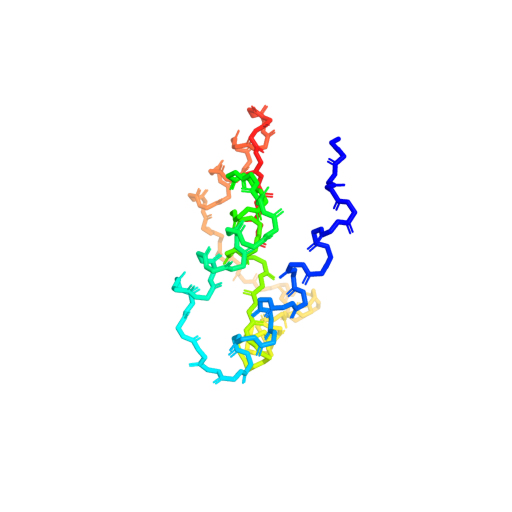9.474 12.295 -5.253 1.00 92.56 87 ALA A CA 1
ATOM 705 C C . ALA A 1 87 ? -10.202 13.263 -6.203 1.00 92.56 87 ALA A C 1
ATOM 707 O O . ALA A 1 87 ? -10.380 12.941 -7.377 1.00 92.56 87 ALA A O 1
ATOM 708 N N . LEU A 1 88 ? -10.583 14.453 -5.723 1.00 95.94 88 LEU A N 1
ATOM 709 C CA . LEU A 1 88 ? -11.229 15.492 -6.534 1.00 95.94 88 LEU A CA 1
ATOM 710 C C . LEU A 1 88 ? -10.300 16.041 -7.625 1.00 95.94 88 LEU A C 1
ATOM 712 O O . LEU A 1 88 ? -10.742 16.261 -8.749 1.00 95.94 88 LEU A O 1
ATOM 716 N N . GLU A 1 89 ? -9.007 16.188 -7.332 1.00 95.25 89 GLU A N 1
ATOM 717 C CA . GLU A 1 89 ? -7.981 16.561 -8.319 1.00 95.25 89 GLU A CA 1
ATOM 718 C C . GLU A 1 89 ? -7.580 15.400 -9.248 1.00 95.25 89 GLU A C 1
ATOM 720 O O . GLU A 1 89 ? -6.690 15.543 -10.086 1.00 95.25 89 GLU A O 1
ATOM 725 N N . CYS A 1 90 ? -8.244 14.244 -9.132 1.00 89.81 90 CYS A N 1
ATOM 726 C CA . CYS A 1 90 ? -7.951 13.031 -9.893 1.00 89.81 90 CYS A CA 1
ATOM 727 C C . CYS A 1 90 ? -6.515 12.512 -9.694 1.00 89.81 90 CYS A C 1
ATOM 729 O O . CYS A 1 90 ? -5.981 11.795 -10.548 1.00 89.81 90 CYS A O 1
ATOM 731 N N . TYR A 1 91 ? -5.886 12.830 -8.558 1.00 88.56 91 TYR A N 1
ATOM 732 C CA . TYR A 1 91 ? -4.646 12.179 -8.162 1.00 88.56 91 TYR A CA 1
ATOM 733 C C . TYR A 1 91 ? -4.895 10.739 -7.747 1.00 88.56 91 TYR A C 1
ATOM 735 O O . TYR A 1 91 ? -5.964 10.346 -7.277 1.00 88.56 91 TYR A O 1
ATOM 743 N N . GLN A 1 92 ? -3.850 9.932 -7.892 1.00 84.88 92 GLN A N 1
ATOM 744 C CA . GLN A 1 92 ? -3.907 8.544 -7.487 1.00 84.88 92 GLN A CA 1
ATOM 745 C C . GLN A 1 92 ? -3.790 8.421 -5.968 1.00 84.88 92 GLN A C 1
ATOM 747 O O . GLN A 1 92 ? -2.762 8.756 -5.374 1.00 84.88 92 GLN A O 1
ATOM 752 N N . VAL A 1 93 ? -4.847 7.896 -5.356 1.00 86.38 93 VAL A N 1
ATOM 753 C CA . VAL A 1 93 ? -4.936 7.653 -3.918 1.00 86.38 93 VAL A CA 1
ATOM 754 C C . VAL A 1 93 ? -4.767 6.158 -3.660 1.00 86.38 93 VAL A C 1
ATOM 756 O O . VAL A 1 93 ? -5.487 5.334 -4.219 1.00 86.38 93 VAL A O 1
ATOM 759 N N . PHE A 1 94 ? -3.803 5.813 -2.811 1.00 85.38 94 PHE A N 1
ATOM 760 C CA . PHE A 1 94 ? -3.622 4.463 -2.281 1.00 85.38 94 PHE A CA 1
ATOM 761 C C . PHE A 1 94 ? -3.750 4.559 -0.760 1.00 85.38 94 PHE A C 1
ATOM 763 O O . PHE A 1 94 ? -2.965 5.291 -0.149 1.00 85.38 94 PHE A O 1
ATOM 770 N N . LEU A 1 95 ? -4.754 3.881 -0.203 1.00 78.69 95 LEU A N 1
ATOM 771 C CA . LEU A 1 95 ? -5.087 3.857 1.226 1.00 78.69 95 LEU A CA 1
ATOM 772 C C . LEU A 1 95 ? -4.543 2.596 1.902 1.00 78.69 95 LEU A C 1
ATOM 774 O O . LEU A 1 95 ? -4.480 1.549 1.214 1.00 78.69 95 LEU A O 1
#

Radius of gyration: 16.58 Å; chains: 1; bounding box: 39×30×38 Å

pLDDT: mean 92.78, std 7.88, range [52.66, 98.5]